Protein AF-E5A8I3-F1 (afdb_monomer_lite)

Structure (mmCIF, N/CA/C/O backbone):
data_AF-E5A8I3-F1
#
_entry.id   AF-E5A8I3-F1
#
loop_
_atom_site.group_PDB
_atom_site.id
_atom_site.type_symbol
_atom_site.label_atom_id
_atom_site.label_alt_id
_atom_site.label_comp_id
_atom_site.label_asym_id
_atom_site.label_entity_id
_atom_site.label_seq_id
_atom_site.pdbx_PDB_ins_code
_atom_site.Cartn_x
_atom_site.Cartn_y
_atom_site.Cartn_z
_atom_site.occupancy
_atom_site.B_iso_or_equiv
_atom_site.auth_seq_id
_atom_site.auth_comp_id
_atom_site.auth_asym_id
_atom_site.auth_atom_id
_atom_site.pdbx_PDB_model_num
ATOM 1 N N . MET A 1 1 ? 9.783 -12.214 0.378 1.00 56.25 1 MET A N 1
ATOM 2 C CA . MET A 1 1 ? 8.722 -12.832 -0.451 1.00 56.25 1 MET A CA 1
ATOM 3 C C . MET A 1 1 ? 8.513 -11.948 -1.668 1.00 56.25 1 MET A C 1
ATOM 5 O O . MET A 1 1 ? 8.403 -10.743 -1.485 1.00 56.25 1 MET A O 1
ATOM 9 N N . SER A 1 2 ? 8.501 -12.496 -2.883 1.00 72.00 2 SER A N 1
ATOM 10 C CA . SER A 1 2 ? 8.147 -11.731 -4.084 1.00 72.00 2 SER A CA 1
ATOM 11 C C . SER A 1 2 ? 6.621 -11.650 -4.203 1.00 72.00 2 SER A C 1
ATOM 13 O O . SER A 1 2 ? 5.936 -12.661 -4.077 1.00 72.00 2 SER A O 1
ATOM 15 N N . CYS A 1 3 ? 6.069 -10.451 -4.406 1.00 87.00 3 CYS A N 1
ATOM 16 C CA . CYS A 1 3 ? 4.653 -10.285 -4.730 1.00 87.00 3 CYS A CA 1
ATOM 17 C C . CYS A 1 3 ? 4.483 -10.355 -6.257 1.00 87.00 3 CYS A C 1
ATOM 19 O O . CYS A 1 3 ? 5.004 -9.466 -6.935 1.00 87.00 3 CYS A O 1
ATOM 21 N N . PRO A 1 4 ? 3.767 -11.356 -6.809 1.00 91.69 4 PRO A N 1
ATOM 22 C CA . PRO A 1 4 ? 3.620 -11.502 -8.257 1.00 91.69 4 PRO A CA 1
ATOM 23 C C . PRO A 1 4 ? 3.019 -10.264 -8.923 1.00 91.69 4 PRO A C 1
ATOM 25 O O . PRO A 1 4 ? 3.518 -9.830 -9.953 1.00 91.69 4 PRO A O 1
ATOM 28 N N . LEU A 1 5 ? 2.018 -9.641 -8.292 1.00 91.88 5 LEU A N 1
ATOM 29 C CA . LEU A 1 5 ? 1.361 -8.452 -8.835 1.00 91.88 5 LEU A CA 1
ATOM 30 C C . LEU A 1 5 ? 2.326 -7.263 -8.953 1.00 91.88 5 LEU A C 1
ATOM 32 O O . LEU A 1 5 ? 2.377 -6.618 -9.996 1.00 91.88 5 LEU A O 1
ATOM 36 N N . LEU A 1 6 ? 3.143 -7.012 -7.924 1.00 94.00 6 LEU A N 1
ATOM 37 C CA . LEU A 1 6 ? 4.162 -5.963 -7.980 1.00 94.00 6 LEU A CA 1
ATOM 38 C C . LEU A 1 6 ? 5.220 -6.260 -9.053 1.00 94.00 6 LEU A C 1
ATOM 40 O O . LEU A 1 6 ? 5.643 -5.352 -9.760 1.00 94.00 6 LEU A O 1
ATOM 44 N N . GLN A 1 7 ? 5.627 -7.522 -9.213 1.00 94.38 7 GLN A N 1
ATOM 45 C CA . GLN A 1 7 ? 6.569 -7.907 -10.270 1.00 94.38 7 GLN A CA 1
ATOM 46 C C . GLN A 1 7 ? 5.978 -7.682 -11.667 1.00 94.38 7 GLN A C 1
ATOM 48 O O . GLN A 1 7 ? 6.655 -7.142 -12.538 1.00 94.38 7 GLN A O 1
ATOM 53 N N . SER A 1 8 ? 4.700 -8.012 -11.870 1.00 93.69 8 SER A N 1
ATOM 54 C CA . SER A 1 8 ? 4.001 -7.710 -13.120 1.00 93.69 8 SER A CA 1
ATOM 55 C C . SER A 1 8 ? 3.951 -6.206 -13.393 1.00 93.69 8 SER A C 1
ATOM 57 O O . SER A 1 8 ? 4.229 -5.792 -14.515 1.00 93.69 8 SER A O 1
ATOM 59 N N . LEU A 1 9 ? 3.684 -5.378 -12.378 1.00 93.81 9 LEU A N 1
ATOM 60 C CA . LEU A 1 9 ? 3.704 -3.918 -12.521 1.00 93.81 9 LEU A CA 1
ATOM 61 C C . LEU A 1 9 ? 5.086 -3.382 -12.901 1.00 93.81 9 LEU A C 1
ATOM 63 O O . LEU A 1 9 ? 5.183 -2.550 -13.797 1.00 93.81 9 LEU A O 1
ATOM 67 N N . LYS A 1 10 ? 6.150 -3.901 -12.279 1.00 94.94 10 LYS A N 1
ATOM 68 C CA . LYS A 1 10 ? 7.541 -3.538 -12.600 1.00 94.94 10 LYS A CA 1
ATOM 69 C C . LYS A 1 10 ? 7.957 -3.913 -14.024 1.00 94.94 10 LYS A C 1
ATOM 71 O O . LYS A 1 10 ? 8.903 -3.341 -14.546 1.00 94.94 10 LYS A O 1
ATOM 76 N N . SER A 1 11 ? 7.268 -4.869 -14.645 1.00 94.56 11 SER A N 1
ATOM 77 C CA . SER A 1 11 ? 7.522 -5.282 -16.030 1.00 94.56 11 SER A CA 1
ATOM 78 C C . SER A 1 11 ? 6.738 -4.480 -17.076 1.00 94.56 11 SER A C 1
ATOM 80 O O . SER A 1 11 ? 6.918 -4.699 -18.275 1.00 94.56 11 SER A O 1
ATOM 82 N N . LEU A 1 12 ? 5.847 -3.575 -16.653 1.00 94.38 12 LEU A N 1
ATOM 83 C CA . LEU A 1 12 ? 5.064 -2.767 -17.582 1.00 94.38 12 LEU A CA 1
ATOM 84 C C . LEU A 1 12 ? 5.946 -1.738 -18.305 1.00 94.38 12 LEU A C 1
ATOM 86 O O . LEU A 1 12 ? 6.833 -1.151 -17.690 1.00 94.38 12 LEU A O 1
ATOM 90 N N . PRO A 1 13 ? 5.654 -1.428 -19.581 1.00 95.25 13 PRO A N 1
ATOM 91 C CA . PRO A 1 13 ? 6.278 -0.296 -20.254 1.00 95.25 13 PRO A CA 1
ATOM 92 C C . PRO A 1 13 ? 5.996 1.018 -19.513 1.00 95.25 13 PRO A C 1
ATOM 94 O O . PRO A 1 13 ? 4.853 1.252 -19.105 1.00 95.25 13 PRO A O 1
ATOM 97 N N . THR A 1 14 ? 6.983 1.918 -19.452 1.00 92.31 14 THR A N 1
ATOM 98 C CA . THR A 1 14 ? 6.919 3.222 -18.761 1.00 92.31 14 THR A CA 1
ATOM 99 C C . THR A 1 14 ? 5.600 3.960 -18.994 1.00 92.31 14 THR A C 1
ATOM 101 O O . THR A 1 14 ? 4.949 4.397 -18.052 1.00 92.31 14 THR A O 1
ATOM 104 N N . ARG A 1 15 ? 5.133 4.054 -20.250 1.00 94.00 15 ARG A N 1
ATOM 105 C CA . ARG A 1 15 ? 3.877 4.748 -20.598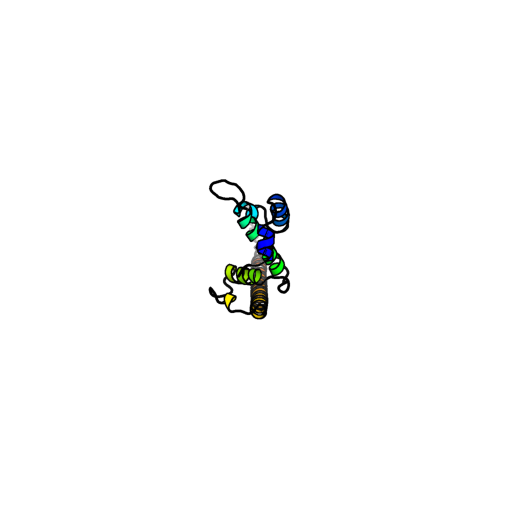 1.00 94.00 15 ARG A CA 1
ATOM 106 C C . ARG A 1 15 ? 2.638 4.108 -19.960 1.00 94.00 15 ARG A C 1
ATOM 108 O O . ARG A 1 15 ? 1.742 4.825 -19.510 1.00 94.00 15 ARG A O 1
ATOM 115 N N . ALA A 1 16 ? 2.565 2.778 -19.949 1.00 95.62 16 ALA A N 1
ATOM 116 C CA . ALA A 1 16 ? 1.457 2.053 -19.331 1.00 95.62 16 ALA A CA 1
ATOM 117 C C . ALA A 1 16 ? 1.495 2.225 -17.811 1.00 95.62 16 ALA A C 1
ATOM 119 O O . ALA A 1 16 ? 0.468 2.511 -17.196 1.00 95.62 16 ALA A O 1
ATOM 120 N N . LEU A 1 17 ? 2.694 2.143 -17.231 1.00 95.62 17 LEU A N 1
ATOM 121 C CA . LEU A 1 17 ? 2.901 2.357 -15.810 1.00 95.62 17 LEU A CA 1
ATOM 122 C C . LEU A 1 17 ? 2.515 3.780 -15.380 1.00 95.62 17 LEU A C 1
ATOM 124 O O . LEU A 1 17 ? 1.815 3.946 -14.387 1.00 95.62 17 LEU A O 1
ATOM 128 N N . PHE A 1 18 ? 2.879 4.795 -16.162 1.00 94.75 18 PHE A N 1
ATOM 129 C CA . PHE A 1 18 ? 2.491 6.186 -15.923 1.00 94.75 18 PHE A CA 1
ATOM 130 C C . PHE A 1 18 ? 0.980 6.392 -15.959 1.00 94.75 18 PHE A C 1
ATOM 132 O O . PHE A 1 18 ? 0.412 7.054 -15.092 1.00 94.75 18 PHE A O 1
ATOM 139 N N . THR A 1 19 ? 0.328 5.807 -16.966 1.00 95.25 19 THR A N 1
ATOM 140 C CA . THR A 1 19 ? -1.128 5.883 -17.128 1.00 95.25 19 THR A CA 1
ATOM 141 C C . THR A 1 19 ? -1.812 5.279 -15.906 1.00 95.25 19 THR A C 1
ATOM 143 O O . THR A 1 19 ? -2.667 5.915 -15.293 1.00 95.25 19 THR A O 1
ATOM 146 N N . LEU A 1 20 ? -1.371 4.093 -15.489 1.00 94.69 20 LEU A N 1
ATOM 147 C CA . LEU A 1 20 ? -1.873 3.434 -14.293 1.00 94.69 20 LEU A CA 1
ATOM 148 C C . LEU A 1 20 ? -1.621 4.278 -13.034 1.00 94.69 20 LEU A C 1
ATOM 150 O O . LEU A 1 20 ? -2.564 4.578 -12.304 1.00 94.69 20 LEU A O 1
ATOM 154 N N . ALA A 1 21 ? -0.381 4.718 -12.813 1.00 95.44 21 ALA A N 1
ATOM 155 C CA . ALA A 1 21 ? 0.011 5.520 -11.659 1.00 95.44 21 ALA A CA 1
ATOM 156 C C . ALA A 1 21 ? -0.816 6.808 -11.548 1.00 95.44 21 ALA A C 1
ATOM 158 O O . ALA A 1 21 ? -1.348 7.088 -10.480 1.00 95.44 21 ALA A O 1
ATOM 159 N N . SER A 1 22 ? -1.031 7.531 -12.652 1.00 95.50 22 SER A N 1
ATOM 160 C CA . SER A 1 22 ? -1.840 8.762 -12.671 1.00 95.50 22 SER A CA 1
ATOM 161 C C . SER A 1 22 ? -3.302 8.568 -12.257 1.00 95.50 22 SER A C 1
ATOM 163 O O . SER A 1 22 ? -3.946 9.514 -11.812 1.00 95.50 22 SER A O 1
ATOM 165 N N . SER A 1 23 ? -3.829 7.343 -12.362 1.00 95.06 23 SER A N 1
ATOM 166 C CA . SER A 1 23 ? -5.182 7.012 -11.902 1.00 95.06 23 SER A CA 1
ATOM 167 C C . SER A 1 23 ? -5.241 6.647 -10.413 1.00 95.06 23 SER A C 1
ATOM 169 O O . SER A 1 23 ? -6.325 6.584 -9.826 1.00 95.06 23 SER A O 1
ATOM 171 N N . ILE A 1 24 ? -4.093 6.391 -9.779 1.00 94.50 24 ILE A N 1
ATOM 172 C CA . ILE A 1 24 ? -3.996 5.833 -8.424 1.00 94.50 24 ILE A CA 1
ATOM 173 C C . ILE A 1 24 ? -3.365 6.817 -7.446 1.00 94.50 24 ILE A C 1
ATOM 175 O O . ILE A 1 24 ? -3.912 7.020 -6.367 1.00 94.50 24 ILE A O 1
ATOM 179 N N . ILE A 1 25 ? -2.252 7.433 -7.815 1.00 95.25 25 ILE A N 1
ATOM 180 C CA . ILE A 1 25 ? -1.475 8.320 -6.954 1.00 95.25 25 ILE A CA 1
ATOM 181 C C . ILE A 1 25 ? -1.468 9.747 -7.506 1.00 95.25 25 ILE A C 1
ATOM 183 O O . ILE A 1 25 ? -1.733 9.977 -8.686 1.00 95.25 25 ILE A O 1
ATOM 187 N N . SER A 1 26 ? -1.187 10.719 -6.637 1.00 94.19 26 SER A N 1
ATOM 188 C CA . SER A 1 26 ? -1.086 12.119 -7.044 1.00 94.19 26 SER A CA 1
ATOM 189 C C . SER A 1 26 ? 0.140 12.354 -7.930 1.00 94.19 26 SER A C 1
ATOM 191 O O . SER A 1 26 ? 1.107 11.591 -7.916 1.00 94.19 26 SER A O 1
ATOM 193 N N . TYR A 1 27 ? 0.128 13.459 -8.675 1.00 92.94 27 TYR A N 1
ATOM 194 C CA . TYR A 1 27 ? 1.284 13.865 -9.472 1.00 92.94 27 TYR A CA 1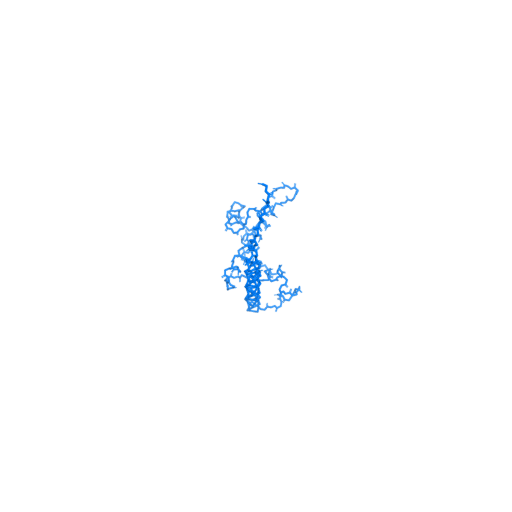
ATOM 195 C C . TYR A 1 27 ? 2.536 14.106 -8.611 1.00 92.94 27 TYR A C 1
ATOM 197 O O . TYR A 1 27 ? 3.644 13.780 -9.031 1.00 92.94 27 TYR A O 1
ATOM 205 N N . ASP A 1 28 ? 2.369 14.602 -7.383 1.00 92.56 28 ASP A N 1
ATOM 206 C CA . ASP A 1 28 ? 3.476 14.775 -6.437 1.00 92.56 28 ASP A CA 1
ATOM 207 C C . ASP A 1 28 ? 4.106 13.434 -6.057 1.00 92.56 28 ASP A C 1
ATOM 209 O O . ASP A 1 28 ? 5.328 13.311 -6.046 1.00 92.56 28 ASP A O 1
ATOM 213 N N . GLU A 1 29 ? 3.294 12.401 -5.820 1.00 92.00 29 GLU A N 1
ATOM 214 C CA . GLU A 1 29 ? 3.799 11.048 -5.574 1.00 92.00 29 GLU A CA 1
ATOM 215 C C . GLU A 1 29 ? 4.534 10.476 -6.790 1.00 92.00 29 GLU A C 1
ATOM 217 O O . GLU A 1 29 ? 5.570 9.837 -6.625 1.00 92.00 29 GLU A O 1
ATOM 222 N N . ILE A 1 30 ? 4.066 10.755 -8.011 1.00 93.44 30 ILE A N 1
ATOM 223 C CA . ILE A 1 30 ? 4.774 10.373 -9.244 1.00 93.44 30 ILE A CA 1
ATOM 224 C C . ILE A 1 30 ? 6.135 11.074 -9.325 1.00 93.44 30 ILE A C 1
ATOM 226 O O . ILE A 1 30 ? 7.135 10.442 -9.657 1.00 93.44 30 ILE A O 1
ATOM 230 N N . ASN A 1 31 ? 6.207 12.363 -8.986 1.00 92.25 31 ASN A N 1
ATOM 231 C CA . ASN A 1 31 ? 7.469 13.105 -9.006 1.00 92.25 31 ASN A CA 1
ATOM 232 C C . ASN A 1 31 ? 8.487 12.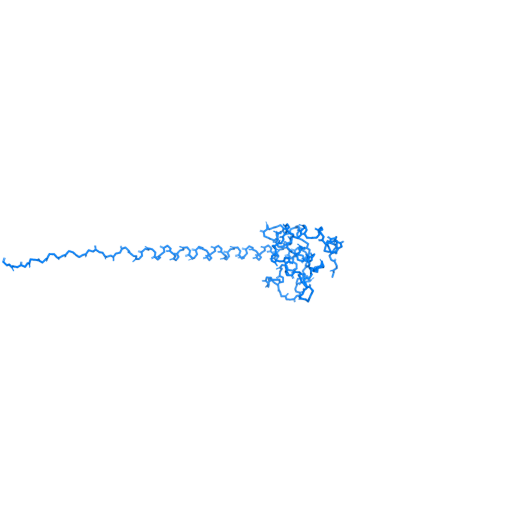578 -7.995 1.00 92.25 31 ASN A C 1
ATOM 234 O O . ASN A 1 31 ? 9.681 12.674 -8.253 1.00 92.25 31 ASN A O 1
ATOM 238 N N . LYS A 1 32 ? 8.046 11.972 -6.890 1.00 91.56 32 LYS A N 1
ATOM 239 C CA . LYS A 1 32 ? 8.944 11.313 -5.934 1.00 91.56 32 LYS A CA 1
ATOM 240 C C . LYS A 1 32 ? 9.547 9.997 -6.459 1.00 91.56 32 LYS A C 1
ATOM 242 O O . LYS A 1 32 ? 10.327 9.371 -5.746 1.00 91.56 32 LYS A O 1
ATOM 247 N N . ALA A 1 33 ? 9.154 9.531 -7.647 1.00 91.25 33 ALA A N 1
ATOM 248 C CA . ALA A 1 33 ? 9.829 8.442 -8.361 1.00 91.25 33 ALA A CA 1
ATOM 249 C C . ALA A 1 33 ? 10.948 8.947 -9.287 1.00 91.25 33 ALA A C 1
ATOM 251 O O . ALA A 1 33 ? 11.558 8.146 -9.993 1.00 91.25 33 ALA A O 1
ATOM 252 N N . LYS A 1 34 ? 11.184 10.263 -9.355 1.00 91.44 34 LYS A N 1
ATOM 253 C CA . LYS A 1 34 ? 12.308 10.811 -10.113 1.00 91.44 34 LYS A CA 1
ATOM 254 C C . LYS A 1 34 ? 13.605 10.508 -9.387 1.00 91.44 34 LYS A C 1
ATOM 256 O O . LYS A 1 34 ? 13.729 10.774 -8.197 1.00 91.44 34 LYS A O 1
ATOM 261 N N . ASP A 1 35 ? 14.552 9.989 -10.143 1.00 85.44 35 ASP A N 1
ATOM 262 C CA . ASP A 1 35 ? 15.936 9.889 -9.732 1.00 85.44 35 ASP A CA 1
ATOM 263 C C . ASP A 1 35 ? 16.521 11.302 -9.574 1.00 85.44 35 ASP A C 1
ATOM 265 O O . ASP A 1 35 ? 16.341 12.163 -10.442 1.00 85.44 35 ASP A O 1
ATOM 269 N N . GLU A 1 36 ? 17.166 11.558 -8.435 1.00 84.06 36 GLU A N 1
ATOM 270 C CA . GLU A 1 36 ? 17.632 12.900 -8.062 1.00 84.06 36 GLU A CA 1
ATOM 271 C C . GLU A 1 36 ? 18.760 13.402 -8.977 1.00 84.06 36 GLU A C 1
ATOM 273 O O . GLU A 1 36 ? 18.883 14.609 -9.186 1.00 84.06 36 GLU A O 1
ATOM 278 N N . GLU A 1 37 ? 19.552 12.495 -9.557 1.00 80.81 37 GLU A N 1
ATOM 279 C CA . GLU A 1 37 ? 20.704 12.836 -10.398 1.00 80.81 37 GLU A CA 1
ATOM 280 C C . GLU A 1 37 ? 20.306 13.091 -11.857 1.00 80.81 37 GLU A C 1
ATOM 282 O O . GLU A 1 37 ? 20.758 14.052 -12.482 1.00 80.81 37 GLU A O 1
ATOM 287 N N . SER A 1 38 ? 19.451 12.237 -12.416 1.00 85.12 38 SER A N 1
ATOM 288 C CA . SER A 1 38 ? 19.047 12.289 -13.824 1.00 85.12 38 SER A CA 1
ATOM 289 C C . SER A 1 38 ? 17.760 13.080 -14.065 1.00 85.12 38 SER A C 1
ATOM 291 O O . SER A 1 38 ? 17.484 13.480 -15.198 1.00 85.12 38 SER A O 1
ATOM 293 N N . GLY A 1 39 ? 16.934 13.279 -13.032 1.00 85.69 39 GLY A N 1
ATOM 294 C CA . GLY A 1 39 ? 15.584 13.837 -13.153 1.00 85.69 39 GLY A CA 1
ATOM 295 C C . GLY A 1 39 ? 14.607 12.936 -13.922 1.00 85.69 39 GLY A C 1
ATOM 296 O O . GLY A 1 39 ? 13.461 13.333 -14.169 1.00 85.69 39 GLY A O 1
ATOM 297 N N . VAL A 1 40 ? 15.049 11.735 -14.311 1.00 89.69 40 VAL A N 1
ATOM 298 C CA . VAL A 1 40 ? 14.263 10.737 -15.036 1.00 89.69 40 VAL A CA 1
ATOM 299 C C . VAL A 1 40 ? 13.473 9.906 -14.035 1.00 89.69 40 VAL A C 1
ATOM 301 O O . VAL A 1 40 ? 13.904 9.666 -12.912 1.00 89.69 40 VAL A O 1
ATOM 304 N N . ILE A 1 41 ? 12.281 9.474 -14.430 1.00 89.56 41 ILE A N 1
ATOM 305 C CA . ILE A 1 41 ? 11.444 8.632 -13.580 1.00 89.56 41 ILE A CA 1
ATOM 306 C C . ILE A 1 41 ? 11.978 7.204 -13.572 1.00 89.56 41 ILE A C 1
ATOM 308 O O . ILE A 1 41 ? 12.166 6.597 -14.624 1.00 89.56 41 ILE A O 1
ATOM 312 N N . ASN A 1 42 ? 12.198 6.678 -12.370 1.00 94.12 42 ASN A N 1
ATOM 313 C CA . ASN A 1 42 ? 12.543 5.288 -12.142 1.00 94.12 42 ASN A CA 1
ATOM 314 C C . ASN A 1 42 ? 11.267 4.435 -12.193 1.00 94.12 42 ASN A C 1
ATOM 316 O O . ASN A 1 42 ? 10.399 4.527 -11.322 1.00 94.12 42 ASN A O 1
ATOM 320 N N . ASP A 1 43 ? 11.163 3.581 -13.211 1.00 94.06 43 ASP A N 1
ATOM 321 C CA . ASP A 1 43 ? 9.997 2.718 -13.422 1.00 94.06 43 ASP A CA 1
ATOM 322 C C . ASP A 1 43 ? 9.766 1.734 -12.265 1.00 94.06 43 ASP A C 1
ATOM 324 O O . ASP A 1 43 ? 8.621 1.457 -11.911 1.00 94.06 43 ASP A O 1
ATOM 328 N N . SER A 1 44 ? 10.822 1.228 -11.619 1.00 94.00 44 SER A N 1
ATOM 329 C CA . SER A 1 44 ? 10.659 0.338 -10.462 1.00 94.00 44 SER A CA 1
ATOM 330 C C . SER A 1 44 ? 10.022 1.079 -9.286 1.00 94.00 44 SER A C 1
ATOM 332 O O . SER A 1 44 ? 9.108 0.548 -8.649 1.00 94.00 44 SER A O 1
ATOM 334 N N . ASP A 1 45 ? 10.465 2.307 -9.025 1.00 94.56 45 ASP A N 1
ATOM 335 C CA . ASP A 1 45 ? 9.952 3.117 -7.919 1.00 94.56 45 ASP A CA 1
ATOM 336 C C . ASP A 1 45 ? 8.532 3.602 -8.211 1.00 94.56 45 ASP A C 1
ATOM 338 O O . ASP A 1 45 ? 7.666 3.570 -7.334 1.00 94.56 45 ASP A O 1
ATOM 342 N N . LEU A 1 46 ? 8.250 3.984 -9.460 1.00 95.94 46 LEU A N 1
ATOM 343 C CA . LEU A 1 46 ? 6.903 4.342 -9.892 1.00 95.94 46 LEU A CA 1
ATOM 344 C C . LEU A 1 46 ? 5.942 3.149 -9.766 1.00 95.94 46 LEU A C 1
ATOM 346 O O . LEU A 1 46 ? 4.812 3.324 -9.306 1.00 95.94 46 LEU A O 1
ATOM 350 N N . ALA A 1 47 ? 6.386 1.938 -10.114 1.00 96.38 47 ALA A N 1
ATOM 351 C CA . ALA A 1 47 ? 5.606 0.712 -9.956 1.00 96.38 47 ALA A CA 1
ATOM 352 C C . ALA A 1 47 ? 5.307 0.403 -8.493 1.00 96.38 47 ALA A C 1
ATOM 354 O O . ALA A 1 47 ? 4.166 0.076 -8.166 1.00 96.38 47 ALA A O 1
ATOM 355 N N . GLU A 1 48 ? 6.288 0.551 -7.604 1.00 95.94 48 GLU A N 1
ATOM 356 C CA . GLU A 1 48 ? 6.062 0.396 -6.169 1.00 95.94 48 GLU A CA 1
ATOM 357 C C . GLU A 1 48 ? 5.074 1.435 -5.643 1.00 95.94 48 GLU A C 1
ATOM 359 O O . GLU A 1 48 ? 4.095 1.073 -4.991 1.00 95.94 48 GLU A O 1
ATOM 364 N N . ARG A 1 49 ? 5.265 2.716 -5.962 1.00 95.50 49 ARG A N 1
ATOM 365 C CA . ARG A 1 49 ? 4.351 3.780 -5.525 1.00 95.50 49 ARG A CA 1
ATOM 366 C C . ARG A 1 49 ? 2.929 3.556 -6.018 1.00 95.50 49 ARG A C 1
ATOM 368 O O . ARG A 1 49 ? 1.998 3.652 -5.224 1.00 95.50 49 ARG A O 1
ATOM 375 N N . ALA A 1 50 ? 2.757 3.213 -7.293 1.00 96.31 50 ALA A N 1
ATOM 376 C CA . ALA A 1 50 ? 1.448 2.903 -7.852 1.00 96.31 50 ALA A CA 1
ATOM 377 C C . ALA A 1 50 ? 0.817 1.696 -7.146 1.00 96.31 50 ALA A C 1
ATOM 379 O O . ALA A 1 50 ? -0.328 1.776 -6.713 1.00 96.31 50 ALA A O 1
ATOM 380 N N . TYR A 1 51 ? 1.572 0.607 -6.980 1.00 97.31 51 TYR A N 1
ATOM 381 C CA . TYR A 1 51 ? 1.120 -0.609 -6.305 1.00 97.31 51 TYR A CA 1
ATOM 382 C C . TYR A 1 51 ? 0.624 -0.325 -4.886 1.00 97.31 51 TYR A C 1
ATOM 384 O O . TYR A 1 51 ? -0.509 -0.641 -4.534 1.00 97.31 51 TYR A O 1
ATOM 392 N N . TYR A 1 52 ? 1.439 0.335 -4.073 1.00 96.69 52 TYR A N 1
ATOM 393 C CA . TYR A 1 52 ? 1.071 0.611 -2.693 1.00 96.69 52 TYR A CA 1
ATOM 394 C C . TYR A 1 52 ? -0.003 1.695 -2.561 1.00 96.69 52 TYR A C 1
ATOM 396 O O . TYR A 1 52 ? -0.845 1.589 -1.673 1.00 96.69 52 TYR A O 1
ATOM 404 N N . GLY A 1 53 ? -0.071 2.640 -3.502 1.00 96.44 53 GLY A N 1
ATOM 405 C CA . GLY A 1 53 ? -1.195 3.565 -3.621 1.00 96.44 53 GLY A CA 1
ATOM 406 C C . GLY A 1 53 ? -2.530 2.859 -3.894 1.00 96.44 53 GLY A C 1
ATOM 407 O O . GLY A 1 53 ? -3.566 3.306 -3.401 1.00 96.44 53 GLY A O 1
ATOM 408 N N . MET A 1 54 ? -2.538 1.722 -4.610 1.00 96.56 54 MET A N 1
ATOM 409 C CA . MET A 1 54 ? -3.744 0.881 -4.712 1.00 96.56 54 MET A CA 1
ATOM 410 C C . MET A 1 54 ? -4.128 0.334 -3.334 1.00 96.56 54 MET A C 1
ATOM 412 O O . MET A 1 54 ? -5.300 0.357 -2.967 1.00 96.56 54 MET A O 1
ATOM 416 N N . GLY A 1 55 ? -3.140 -0.124 -2.559 1.00 96.88 55 GLY A N 1
ATOM 417 C CA . GLY A 1 55 ? -3.328 -0.569 -1.179 1.00 96.88 55 GLY A CA 1
ATOM 418 C C . GLY A 1 55 ? -3.931 0.510 -0.276 1.00 96.88 55 GLY A C 1
ATOM 419 O O . GLY A 1 55 ? -4.876 0.218 0.453 1.00 96.88 55 GLY A O 1
ATOM 420 N N . ASP A 1 56 ? -3.446 1.752 -0.359 1.00 96.31 56 ASP A N 1
ATOM 421 C CA . ASP A 1 56 ? -4.000 2.882 0.399 1.00 96.31 56 ASP A CA 1
ATOM 422 C C . ASP A 1 56 ? -5.448 3.201 0.004 1.00 96.31 56 ASP A C 1
ATOM 424 O O . ASP A 1 56 ? -6.275 3.471 0.878 1.00 96.31 56 ASP A O 1
ATOM 428 N N . LYS A 1 57 ? -5.792 3.122 -1.290 1.00 96.06 57 LYS A N 1
ATOM 429 C CA . LYS A 1 57 ? -7.180 3.292 -1.752 1.00 96.06 57 LYS A CA 1
ATOM 430 C C . LYS A 1 57 ? -8.110 2.219 -1.191 1.00 96.06 57 LYS A C 1
ATOM 432 O O . LYS A 1 57 ? -9.155 2.561 -0.642 1.00 96.06 57 LYS A O 1
ATOM 437 N N . LEU A 1 58 ? -7.712 0.949 -1.282 1.00 96.69 58 LEU A N 1
ATOM 438 C CA . LEU A 1 58 ? -8.477 -0.171 -0.722 1.00 96.69 58 LEU A CA 1
ATOM 439 C C . LEU A 1 58 ? -8.651 -0.020 0.793 1.00 96.69 58 LEU A C 1
ATOM 441 O O . LEU A 1 58 ? -9.741 -0.219 1.325 1.00 96.69 58 LEU A O 1
ATOM 445 N N . LEU A 1 59 ? -7.591 0.395 1.490 1.00 95.75 59 LEU A N 1
ATOM 446 C CA . LEU A 1 59 ? -7.633 0.655 2.924 1.00 95.75 59 LEU A CA 1
ATOM 447 C C . LEU A 1 59 ? -8.624 1.773 3.275 1.00 95.75 59 LEU A C 1
ATOM 449 O O . LEU A 1 59 ? -9.403 1.616 4.213 1.00 95.75 59 LEU A O 1
ATOM 453 N N . ALA A 1 60 ? -8.618 2.876 2.524 1.00 94.12 60 ALA A N 1
ATOM 454 C CA . ALA A 1 60 ? -9.545 3.989 2.727 1.00 94.12 60 ALA A CA 1
ATOM 455 C C . ALA A 1 60 ? -11.013 3.598 2.470 1.00 94.12 60 ALA A C 1
ATOM 457 O O . ALA A 1 60 ? -11.912 4.144 3.103 1.00 94.12 60 ALA A O 1
ATOM 458 N N . GLN A 1 61 ? -11.254 2.642 1.570 1.00 94.88 61 GLN A N 1
ATOM 459 C CA . GLN A 1 61 ? -12.582 2.086 1.288 1.00 94.88 61 GLN A CA 1
ATOM 460 C C . GLN A 1 61 ? -13.024 1.034 2.321 1.00 94.88 61 GLN A C 1
ATOM 462 O O . GLN A 1 61 ? -14.210 0.729 2.422 1.00 94.88 61 GLN A O 1
ATOM 467 N N . GLY A 1 62 ? -12.093 0.512 3.126 1.00 94.38 62 GLY A N 1
ATOM 468 C CA . GLY A 1 62 ? -12.348 -0.594 4.050 1.00 94.38 62 GLY A CA 1
ATOM 469 C C . GLY A 1 62 ? -12.353 -1.972 3.377 1.00 94.38 62 GLY A C 1
ATOM 470 O O . GLY A 1 62 ? -12.789 -2.950 3.989 1.00 94.38 62 GLY A O 1
ATOM 471 N N . ASP A 1 63 ? -11.833 -2.077 2.153 1.00 96.38 63 ASP A N 1
ATOM 472 C CA . ASP A 1 63 ? -11.825 -3.294 1.335 1.00 96.38 63 ASP A CA 1
ATOM 473 C C . ASP A 1 63 ? -10.610 -4.187 1.652 1.00 96.38 63 ASP A C 1
ATOM 475 O O . ASP A 1 63 ? -9.802 -4.555 0.798 1.00 96.38 63 ASP A O 1
ATOM 479 N N . PHE A 1 64 ? -10.470 -4.580 2.923 1.00 94.00 64 PHE A N 1
ATOM 480 C CA . PHE A 1 64 ? -9.315 -5.347 3.423 1.00 94.00 64 PHE A CA 1
ATOM 481 C C . PHE A 1 64 ? -9.149 -6.737 2.781 1.00 94.00 64 PHE A C 1
ATOM 483 O O . PHE A 1 64 ? -8.071 -7.333 2.848 1.00 94.00 64 PHE A O 1
ATOM 490 N N . ASN A 1 65 ? -10.216 -7.290 2.199 1.00 94.25 65 ASN A N 1
ATOM 491 C CA . ASN A 1 65 ? -10.180 -8.596 1.538 1.00 94.25 65 ASN A CA 1
ATOM 492 C C . ASN A 1 65 ? -9.436 -8.547 0.199 1.00 94.25 65 ASN A C 1
ATOM 494 O O . ASN A 1 65 ? -8.754 -9.513 -0.137 1.00 94.25 65 ASN A O 1
ATOM 498 N N . GLU A 1 66 ? -9.507 -7.409 -0.495 1.00 95.62 66 GLU A N 1
ATOM 499 C CA . GLU A 1 66 ? -8.842 -7.166 -1.780 1.00 95.62 66 GLU A CA 1
ATOM 500 C C . GLU A 1 66 ? -7.377 -6.734 -1.604 1.00 95.62 66 GLU A C 1
ATOM 502 O O . GLU A 1 66 ? -6.582 -6.717 -2.546 1.00 95.62 66 GLU A O 1
ATOM 507 N N . MET A 1 67 ? -6.976 -6.396 -0.376 1.00 95.94 67 MET A N 1
ATOM 508 C CA . MET A 1 67 ? -5.588 -6.077 -0.075 1.00 95.94 67 MET A CA 1
ATOM 509 C C . MET A 1 67 ? -4.721 -7.338 -0.118 1.00 95.94 67 MET A C 1
ATOM 511 O O . MET A 1 67 ? -4.980 -8.340 0.554 1.00 95.94 67 MET A O 1
ATOM 515 N N . THR A 1 68 ? -3.612 -7.260 -0.853 1.00 95.94 68 THR A N 1
ATOM 516 C CA . THR A 1 68 ? -2.570 -8.285 -0.789 1.00 95.94 68 THR A CA 1
ATOM 517 C C . THR A 1 68 ? -1.900 -8.276 0.588 1.00 95.94 68 THR A C 1
ATOM 519 O O . THR A 1 68 ? -1.896 -7.265 1.298 1.00 95.94 68 THR A O 1
ATOM 522 N N . ARG A 1 69 ? -1.234 -9.380 0.950 1.00 95.62 69 ARG A N 1
ATOM 523 C CA . ARG A 1 69 ? -0.413 -9.441 2.169 1.00 95.62 69 ARG A CA 1
ATOM 524 C C . ARG A 1 69 ? 0.582 -8.282 2.258 1.00 95.62 69 ARG A C 1
ATOM 526 O O . ARG A 1 69 ? 0.719 -7.676 3.315 1.00 95.62 69 ARG A O 1
ATOM 533 N N . LEU A 1 70 ? 1.232 -7.952 1.143 1.00 95.62 70 LEU A N 1
ATOM 534 C CA . LEU A 1 70 ? 2.236 -6.895 1.090 1.00 95.62 70 LEU A CA 1
ATOM 535 C C . LEU A 1 70 ? 1.617 -5.497 1.283 1.00 95.62 70 LEU A C 1
ATOM 537 O O . LEU A 1 70 ? 2.209 -4.681 1.984 1.00 95.62 70 LEU A O 1
ATOM 541 N N . HIS A 1 71 ? 0.412 -5.237 0.751 1.00 96.88 71 HIS A N 1
ATOM 542 C CA . HIS A 1 71 ? -0.329 -4.004 1.058 1.00 96.88 71 HIS A CA 1
ATOM 543 C C . HIS A 1 71 ? -0.606 -3.889 2.557 1.00 96.88 71 HIS A C 1
ATOM 545 O O . HIS A 1 71 ? -0.351 -2.849 3.159 1.00 96.88 71 HIS A O 1
ATOM 551 N N . MET A 1 72 ? -1.103 -4.970 3.167 1.00 96.81 72 MET A N 1
ATOM 552 C CA . MET A 1 72 ? -1.472 -4.961 4.580 1.00 96.81 72 MET A CA 1
ATOM 553 C C . MET A 1 72 ? -0.266 -4.740 5.496 1.00 96.81 72 MET A C 1
ATOM 555 O O . MET A 1 72 ? -0.346 -3.958 6.440 1.00 96.81 72 MET A O 1
ATOM 559 N N . GLN A 1 73 ? 0.854 -5.407 5.210 1.00 95.88 73 GLN A N 1
ATOM 560 C CA . GLN A 1 73 ? 2.088 -5.257 5.980 1.00 95.88 73 GLN A CA 1
ATOM 561 C C . GLN A 1 73 ? 2.628 -3.825 5.902 1.00 95.88 73 GLN A C 1
ATOM 563 O O . GLN A 1 73 ? 2.868 -3.225 6.948 1.00 95.88 73 GLN A O 1
ATOM 568 N N . ARG A 1 74 ? 2.738 -3.251 4.693 1.00 95.00 74 ARG A N 1
ATOM 569 C CA . ARG A 1 74 ? 3.196 -1.863 4.525 1.00 95.00 74 ARG A CA 1
ATOM 570 C C . ARG A 1 74 ? 2.282 -0.882 5.256 1.00 95.00 74 ARG A C 1
ATOM 572 O O . ARG A 1 74 ? 2.772 -0.049 6.009 1.00 95.00 74 ARG A O 1
ATOM 579 N N . ALA A 1 75 ? 0.965 -1.007 5.086 1.00 95.81 75 ALA A N 1
ATOM 580 C CA . ALA A 1 75 ? 0.010 -0.092 5.703 1.00 95.81 75 ALA A CA 1
ATOM 581 C C . ALA A 1 75 ? 0.123 -0.062 7.237 1.00 95.81 75 ALA A C 1
ATOM 583 O O . ALA A 1 75 ? 0.066 1.013 7.838 1.00 95.81 75 ALA A O 1
ATOM 584 N N . LEU A 1 76 ? 0.307 -1.232 7.864 1.00 95.69 76 LEU A N 1
ATOM 585 C CA . LEU A 1 76 ? 0.521 -1.355 9.308 1.00 95.69 76 LEU A CA 1
ATOM 586 C C . LEU A 1 76 ? 1.853 -0.737 9.753 1.00 95.69 76 LEU A C 1
ATOM 588 O O . LEU A 1 76 ? 1.885 -0.054 10.778 1.00 95.69 76 LEU A O 1
ATOM 592 N N . GLN A 1 77 ? 2.927 -0.966 8.993 1.00 94.62 77 GLN A N 1
ATOM 593 C CA . GLN A 1 77 ? 4.257 -0.425 9.280 1.00 94.62 77 GLN A CA 1
ATOM 594 C C . GLN A 1 77 ? 4.282 1.106 9.174 1.00 94.62 77 GLN A C 1
ATOM 596 O O . GLN A 1 77 ? 4.696 1.773 10.118 1.00 94.62 77 GLN A O 1
ATOM 601 N N . GLU A 1 78 ? 3.784 1.677 8.074 1.00 93.56 78 GLU A N 1
ATOM 602 C CA . 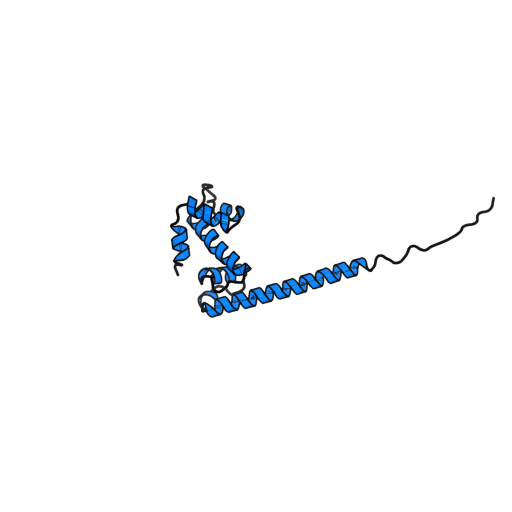GLU A 1 78 ? 3.791 3.131 7.836 1.00 93.56 78 GLU A CA 1
ATOM 603 C C . GLU A 1 78 ? 3.006 3.914 8.890 1.00 93.56 78 GLU A C 1
ATOM 605 O O . GLU A 1 78 ? 3.334 5.059 9.191 1.00 93.56 78 GLU A O 1
ATOM 610 N N . ARG A 1 79 ? 1.974 3.295 9.471 1.00 93.31 79 ARG A N 1
ATOM 611 C CA . ARG A 1 79 ? 1.128 3.911 10.504 1.00 93.31 79 ARG A CA 1
ATOM 612 C C . ARG A 1 79 ? 1.608 3.620 11.927 1.00 93.31 79 ARG A C 1
ATOM 614 O O . ARG A 1 79 ? 0.988 4.086 12.880 1.00 93.31 79 ARG A O 1
ATOM 621 N N . GLY A 1 80 ? 2.678 2.838 12.090 1.00 94.00 80 GLY A N 1
ATOM 622 C CA . GLY A 1 80 ? 3.191 2.442 13.403 1.00 94.00 80 GLY A CA 1
ATOM 623 C C . GLY A 1 80 ? 2.203 1.594 14.212 1.00 94.00 80 GLY A C 1
ATOM 624 O O . GLY A 1 80 ? 2.205 1.638 15.440 1.00 94.00 80 GLY A O 1
ATOM 625 N N . TRP A 1 81 ? 1.320 0.843 13.545 1.00 94.50 81 TRP A N 1
ATOM 626 C CA . TRP A 1 81 ? 0.280 0.026 14.194 1.00 94.50 81 TRP A CA 1
ATOM 627 C C . TRP A 1 81 ? 0.757 -1.371 14.602 1.00 94.50 81 TRP A C 1
ATOM 629 O O . TRP A 1 81 ? -0.002 -2.151 15.184 1.00 94.50 81 TRP A O 1
ATOM 639 N N . VAL A 1 82 ? 2.010 -1.690 14.295 1.00 93.06 82 VAL A N 1
ATOM 640 C CA . VAL A 1 82 ? 2.700 -2.929 14.653 1.00 93.06 82 VAL A CA 1
ATOM 641 C C . VAL A 1 82 ? 4.133 -2.608 15.052 1.00 93.06 82 VAL A C 1
ATOM 643 O O . VAL A 1 82 ? 4.708 -1.618 14.597 1.00 93.06 82 VAL A O 1
ATOM 646 N N . LYS A 1 83 ? 4.723 -3.448 15.904 1.00 90.94 83 LYS A N 1
ATOM 647 C CA . LYS A 1 83 ? 6.164 -3.374 16.175 1.00 90.94 83 LYS A CA 1
ATOM 648 C C . LYS A 1 83 ? 6.933 -3.912 14.970 1.00 90.94 83 LYS A C 1
ATOM 650 O O . LYS A 1 83 ? 6.456 -4.831 14.312 1.00 90.94 83 LYS A O 1
ATOM 655 N N . ASN A 1 84 ? 8.137 -3.391 14.727 1.00 85.38 84 ASN A N 1
ATOM 656 C CA . ASN A 1 84 ? 8.982 -3.830 13.613 1.00 85.38 84 ASN A CA 1
ATOM 657 C C . ASN A 1 84 ? 9.116 -5.362 13.571 1.00 85.38 84 ASN A C 1
ATOM 659 O O . ASN A 1 84 ? 9.642 -5.969 14.506 1.00 85.38 84 ASN A O 1
ATOM 663 N N . GLY A 1 85 ? 8.648 -5.972 12.479 1.00 83.38 85 GLY A N 1
ATOM 664 C CA . GLY A 1 85 ? 8.745 -7.408 12.227 1.00 83.38 85 GLY A CA 1
ATOM 665 C C . GLY A 1 85 ? 7.608 -8.250 12.817 1.00 83.38 85 GLY A C 1
ATOM 666 O O . GLY A 1 85 ? 7.556 -9.456 12.566 1.00 83.38 85 GLY A O 1
ATOM 667 N N . GLU A 1 86 ? 6.673 -7.664 13.571 1.00 90.69 86 GLU A N 1
ATOM 668 C CA . GLU A 1 86 ? 5.497 -8.378 14.090 1.00 90.69 86 GLU A CA 1
ATOM 669 C C . GLU A 1 86 ? 4.606 -8.863 12.934 1.00 90.69 86 GLU A C 1
ATOM 671 O O . GLU A 1 86 ? 4.167 -10.016 12.914 1.00 90.69 86 GLU A O 1
ATOM 676 N N . GLU A 1 87 ? 4.418 -8.021 11.918 1.00 88.88 87 GLU A N 1
ATOM 677 C CA . GLU A 1 87 ? 3.596 -8.273 10.734 1.00 88.88 87 GLU A CA 1
ATOM 678 C C . GLU A 1 87 ? 4.085 -9.450 9.880 1.00 88.88 87 GLU A C 1
ATOM 680 O O . GLU A 1 87 ? 3.306 -10.054 9.136 1.00 88.88 87 GLU A O 1
ATOM 685 N N . VAL A 1 88 ? 5.367 -9.809 9.990 1.00 86.88 88 VAL A N 1
ATOM 686 C CA . VAL A 1 88 ? 5.953 -10.952 9.277 1.00 86.88 88 VAL A CA 1
ATOM 687 C C . VAL A 1 88 ? 5.385 -12.265 9.813 1.00 86.88 88 VAL A C 1
ATOM 689 O O . VAL A 1 88 ? 5.099 -13.171 9.028 1.00 86.88 88 VAL A O 1
ATOM 692 N N . ASN A 1 89 ? 5.138 -12.334 11.123 1.00 91.19 89 ASN A N 1
ATOM 693 C CA . ASN A 1 89 ? 4.658 -13.530 11.821 1.00 91.19 89 ASN A CA 1
ATOM 694 C C . ASN A 1 89 ? 3.122 -13.611 11.910 1.00 91.19 89 ASN A C 1
ATOM 696 O O . ASN A 1 89 ? 2.565 -14.602 12.387 1.00 91.19 89 ASN A O 1
ATOM 700 N N . MET A 1 90 ? 2.408 -12.576 11.463 1.00 94.50 90 MET A N 1
ATOM 701 C CA . MET A 1 90 ? 0.946 -12.557 11.446 1.00 94.50 90 MET A CA 1
ATOM 702 C C . MET A 1 90 ? 0.409 -13.314 10.229 1.00 94.50 90 MET A C 1
ATOM 704 O O . MET A 1 90 ? 0.891 -13.143 9.111 1.00 94.50 90 MET A O 1
ATOM 708 N N . THR A 1 91 ? -0.631 -14.125 10.415 1.00 96.25 91 THR A N 1
ATOM 709 C CA . THR A 1 91 ? -1.391 -14.688 9.288 1.00 96.25 91 THR A CA 1
ATOM 710 C C . THR A 1 91 ? -2.151 -13.579 8.558 1.00 96.25 91 THR A C 1
ATOM 712 O O . THR A 1 91 ? -2.423 -12.532 9.145 1.00 96.25 91 THR A O 1
ATOM 715 N N . ASP A 1 92 ? -2.550 -13.803 7.305 1.00 95.69 92 ASP A N 1
ATOM 716 C CA . ASP A 1 92 ? -3.345 -12.820 6.547 1.00 95.69 92 ASP A CA 1
ATOM 717 C C . ASP A 1 92 ? -4.636 -12.437 7.280 1.00 95.69 92 ASP A C 1
ATOM 719 O O . ASP A 1 92 ? -5.000 -11.266 7.333 1.00 95.69 92 ASP A O 1
ATOM 723 N N . TRP A 1 93 ? -5.283 -13.403 7.938 1.00 96.56 93 TRP A N 1
ATOM 724 C CA . TRP A 1 93 ? -6.432 -13.138 8.805 1.00 96.56 93 TRP A CA 1
ATOM 725 C C . TRP A 1 93 ? -6.102 -12.159 9.941 1.00 96.56 93 TRP A C 1
AT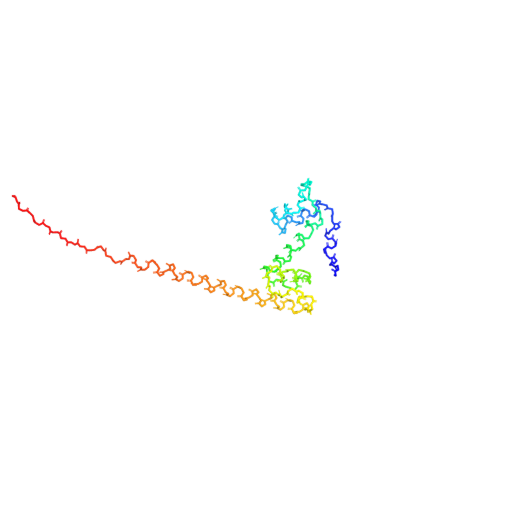OM 727 O O . TRP A 1 93 ? -6.830 -11.192 10.156 1.00 96.56 93 TRP A O 1
ATOM 737 N N . LYS A 1 94 ? -4.985 -12.374 10.650 1.00 97.00 94 LYS A N 1
ATOM 738 C CA . LYS A 1 94 ? -4.555 -11.482 11.737 1.00 97.00 94 LYS A CA 1
ATOM 739 C C . LYS A 1 94 ? -4.211 -10.085 11.219 1.00 97.00 94 LYS A C 1
ATOM 741 O O . LYS A 1 94 ? -4.530 -9.111 11.894 1.00 97.00 94 LYS A O 1
ATOM 746 N N . LEU A 1 95 ? -3.586 -9.984 10.044 1.00 97.00 95 LEU A N 1
ATOM 747 C CA . LEU A 1 95 ? -3.286 -8.701 9.403 1.00 97.00 95 LEU A CA 1
ATOM 748 C C . LEU A 1 95 ? -4.573 -7.921 9.097 1.00 97.00 95 LEU A C 1
ATOM 750 O O . LEU A 1 95 ? -4.686 -6.763 9.498 1.00 97.00 95 LEU A O 1
ATOM 754 N N . ARG A 1 96 ? -5.569 -8.571 8.477 1.00 96.69 96 ARG A N 1
ATOM 755 C CA . ARG A 1 96 ? -6.881 -7.959 8.191 1.00 96.69 96 ARG A CA 1
ATOM 756 C C . ARG A 1 96 ? -7.587 -7.505 9.460 1.00 96.69 96 ARG A C 1
ATOM 758 O O . ARG A 1 96 ? -8.048 -6.370 9.526 1.00 96.69 96 ARG A O 1
ATOM 765 N N . LEU A 1 97 ? -7.634 -8.367 10.478 1.00 96.56 97 LEU A N 1
ATOM 766 C CA . LEU A 1 97 ? -8.274 -8.038 11.750 1.00 96.56 97 LEU A CA 1
ATOM 767 C C . LEU A 1 97 ? -7.600 -6.832 12.416 1.00 96.56 97 LEU A C 1
ATOM 769 O O . LEU A 1 97 ? -8.288 -5.932 12.888 1.00 96.56 97 LEU A O 1
ATOM 773 N N . ARG A 1 98 ? -6.261 -6.779 12.408 1.00 96.19 98 ARG A N 1
ATOM 774 C CA . ARG A 1 98 ? -5.502 -5.647 12.953 1.00 96.19 98 ARG A CA 1
ATOM 775 C C . ARG A 1 98 ? -5.827 -4.350 12.214 1.00 96.19 98 ARG A C 1
ATOM 777 O O . ARG A 1 98 ? -6.121 -3.362 12.878 1.00 96.19 98 ARG A O 1
ATOM 784 N N . LEU A 1 99 ? -5.803 -4.354 10.880 1.00 96.75 99 LEU A N 1
ATOM 785 C CA . LEU A 1 99 ? -6.160 -3.182 10.074 1.00 96.75 99 LEU A CA 1
ATOM 786 C C . LEU A 1 99 ? -7.583 -2.711 10.371 1.00 96.75 99 LEU A C 1
ATOM 788 O O . LEU A 1 99 ? -7.780 -1.544 10.692 1.00 96.75 99 LEU A O 1
ATOM 792 N N . PHE A 1 100 ? -8.554 -3.626 10.357 1.00 95.94 100 PHE A N 1
ATOM 793 C CA . PHE A 1 100 ? -9.946 -3.314 10.673 1.00 95.94 100 PHE A CA 1
ATOM 794 C C . PHE A 1 100 ? -10.089 -2.665 12.057 1.00 95.94 100 PHE A C 1
ATOM 796 O O . PHE A 1 100 ? -10.681 -1.592 12.184 1.00 95.94 100 PHE A O 1
ATOM 803 N N . SER A 1 101 ? -9.527 -3.290 13.097 1.00 96.06 101 SER A N 1
ATOM 804 C CA . SER A 1 101 ? -9.622 -2.789 14.469 1.00 96.06 101 SER A CA 1
ATOM 805 C C . SER A 1 101 ? -8.970 -1.417 14.631 1.00 96.06 101 SER A C 1
ATOM 807 O O . SER A 1 101 ? -9.559 -0.540 15.261 1.00 96.06 101 SER A O 1
ATOM 809 N N . MET A 1 102 ? -7.783 -1.211 14.053 1.00 95.75 102 MET A N 1
ATOM 810 C CA . MET A 1 102 ? -7.061 0.058 14.169 1.00 95.75 102 MET A CA 1
ATOM 811 C C . MET A 1 102 ? -7.754 1.182 13.401 1.00 95.75 102 MET A C 1
ATOM 813 O O . MET A 1 102 ? -7.942 2.255 13.969 1.00 95.75 102 MET A O 1
ATOM 817 N N . THR A 1 103 ? -8.227 0.927 12.177 1.00 94.38 103 THR A N 1
ATOM 818 C CA . THR A 1 103 ? -8.999 1.912 11.406 1.00 94.38 103 THR A CA 1
ATOM 819 C C . THR A 1 103 ? -10.251 2.345 12.172 1.00 94.38 103 THR A C 1
ATOM 821 O O . THR A 1 103 ? -10.483 3.542 12.354 1.00 94.38 103 THR A O 1
ATOM 824 N N . ARG A 1 104 ? -11.019 1.395 12.728 1.00 93.88 104 ARG A N 1
ATOM 825 C CA . ARG A 1 104 ? -12.211 1.707 13.540 1.00 93.88 104 ARG A CA 1
ATOM 826 C C . ARG A 1 104 ? -11.889 2.488 14.805 1.00 93.88 104 ARG A C 1
ATOM 828 O O . ARG A 1 104 ? -12.636 3.396 15.175 1.00 93.88 104 ARG A O 1
ATOM 835 N N . PHE A 1 105 ? -10.785 2.155 15.461 1.00 94.69 105 PHE A N 1
ATOM 836 C CA . PHE A 1 105 ? -10.320 2.884 16.632 1.00 94.69 105 PHE A CA 1
ATOM 837 C C . PHE A 1 105 ? -9.963 4.335 16.284 1.00 94.69 105 PHE A C 1
ATOM 839 O O . PHE A 1 105 ? -10.434 5.254 16.954 1.00 94.69 105 PHE A O 1
ATOM 846 N N . THR A 1 106 ? -9.222 4.563 15.195 1.00 92.81 106 THR A N 1
ATOM 847 C CA . THR A 1 106 ? -8.873 5.919 14.743 1.00 92.81 106 THR A CA 1
ATOM 848 C C . THR A 1 106 ? -10.085 6.728 14.286 1.00 92.81 106 THR A C 1
ATOM 850 O O . THR A 1 106 ? -10.193 7.901 14.631 1.00 92.81 106 THR A O 1
ATOM 853 N N . GLU A 1 107 ? -11.042 6.108 13.587 1.00 91.25 107 GLU A N 1
ATOM 854 C CA . GLU A 1 107 ? -12.308 6.756 13.215 1.00 91.25 107 GLU A CA 1
ATOM 855 C C . GLU A 1 107 ? -13.107 7.189 14.448 1.00 91.25 107 GLU A C 1
ATOM 857 O O . GLU A 1 107 ? -13.708 8.264 14.461 1.00 91.25 107 GLU A O 1
ATOM 862 N N . SER A 1 108 ? -13.130 6.346 15.483 1.00 92.75 108 SER A N 1
ATOM 863 C CA . SER A 1 108 ? -13.848 6.633 16.725 1.00 92.75 108 SER A CA 1
ATOM 864 C C . SER A 1 108 ? -13.209 7.808 17.465 1.00 92.75 108 SER A C 1
ATOM 866 O O . SER A 1 108 ? -13.913 8.758 17.804 1.00 92.75 108 SER A O 1
ATOM 868 N N . GLN A 1 109 ? -11.878 7.814 17.605 1.00 91.56 109 GLN A N 1
ATOM 869 C CA . GLN A 1 109 ? -11.161 8.944 18.202 1.00 91.56 109 GLN A CA 1
ATOM 870 C C . GLN A 1 109 ? -11.364 10.248 17.423 1.00 91.56 109 GLN A C 1
ATOM 872 O O . GLN A 1 109 ? -11.631 11.286 18.026 1.00 91.56 109 GLN A O 1
ATOM 877 N N . ALA A 1 110 ? -11.288 10.208 16.090 1.00 89.88 110 ALA A N 1
ATOM 878 C CA . ALA A 1 110 ? -11.494 11.393 15.260 1.00 89.88 110 ALA A CA 1
ATOM 879 C C . ALA A 1 110 ? -12.908 11.976 15.438 1.00 89.88 110 ALA A C 1
ATOM 881 O O . ALA A 1 110 ? -13.077 13.192 15.536 1.00 89.88 110 ALA A O 1
ATOM 882 N N . LYS A 1 111 ? -13.932 11.117 15.547 1.00 90.31 111 LYS A N 1
ATOM 883 C CA . LYS A 1 111 ? -15.316 11.543 15.815 1.00 90.31 111 LYS A CA 1
ATOM 884 C C . LYS A 1 111 ? -15.476 12.168 17.198 1.00 90.31 111 LYS A C 1
ATOM 886 O O . LYS A 1 111 ? -16.190 13.159 17.327 1.00 90.31 111 LYS A O 1
ATOM 891 N N . GLU A 1 112 ? -14.853 11.601 18.225 1.00 90.31 112 GLU A N 1
ATOM 892 C CA . GLU A 1 112 ? -14.894 12.156 19.583 1.00 90.31 112 GLU A CA 1
ATOM 893 C C . GLU A 1 112 ? -14.207 13.524 19.655 1.00 90.31 112 GLU A C 1
ATOM 895 O O . GLU A 1 112 ? -14.770 14.466 20.214 1.00 90.31 112 GLU A O 1
ATOM 900 N N . GLN A 1 113 ? -13.047 13.672 19.012 1.00 87.19 113 GLN A N 1
ATOM 901 C CA . GLN A 1 113 ? -12.331 14.946 18.933 1.00 87.19 113 GLN A CA 1
ATOM 902 C C . GLN A 1 113 ? -13.124 16.011 18.166 1.00 87.19 113 GLN A C 1
ATOM 904 O O . GLN A 1 113 ? -13.231 17.142 18.636 1.00 87.19 113 GLN A O 1
ATOM 909 N N . ALA A 1 114 ? -13.738 15.654 17.033 1.00 82.94 114 ALA A N 1
ATOM 910 C CA . ALA A 1 114 ? -14.568 16.577 16.258 1.00 82.94 114 ALA A CA 1
ATOM 911 C C . ALA A 1 114 ? -15.783 17.076 17.059 1.00 82.94 114 ALA A C 1
ATOM 913 O O . ALA A 1 114 ? -16.083 18.269 17.054 1.00 82.94 114 ALA A O 1
ATOM 914 N N . LYS A 1 115 ? -16.446 16.186 17.812 1.00 81.12 115 LYS A N 1
ATOM 915 C CA . LYS A 1 115 ? -17.548 16.565 18.713 1.00 81.12 115 LYS A CA 1
ATOM 916 C C . LYS A 1 115 ? -17.075 17.472 19.852 1.00 81.12 115 LYS A C 1
ATOM 918 O O . LYS A 1 115 ? -17.757 18.436 20.187 1.00 81.12 115 LYS A O 1
ATOM 923 N N . GLY A 1 116 ? -15.910 17.184 20.434 1.00 72.12 116 GLY A N 1
ATOM 924 C CA . GLY A 1 116 ? -15.312 18.008 21.486 1.00 72.12 116 GLY A CA 1
ATOM 925 C C . GLY A 1 116 ? -14.888 19.402 21.009 1.00 72.12 116 GLY A C 1
ATOM 926 O O . GLY A 1 116 ? -14.991 20.356 21.775 1.00 72.12 116 GLY A O 1
ATOM 927 N N . ALA A 1 117 ? -14.448 19.537 19.754 1.00 67.00 117 ALA A N 1
ATOM 928 C CA . ALA A 1 117 ? -14.135 20.827 19.139 1.00 67.00 117 ALA A CA 1
ATOM 929 C C . ALA A 1 117 ? -15.406 21.659 18.884 1.00 67.00 117 ALA A C 1
ATOM 931 O O . ALA A 1 117 ? -15.488 22.799 19.332 1.00 67.00 117 ALA A O 1
ATOM 932 N N . GLN A 1 118 ? -16.445 21.059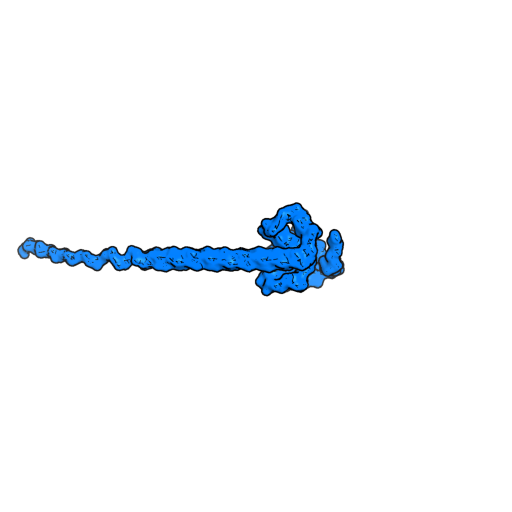 18.290 1.00 62.19 118 GLN A N 1
ATOM 933 C CA . GLN A 1 118 ? -17.724 21.739 18.030 1.00 62.19 118 GLN A CA 1
ATOM 934 C C . GLN A 1 118 ? -18.430 22.223 19.310 1.00 62.19 118 GLN A C 1
ATOM 936 O O . GLN A 1 118 ? -19.063 23.280 19.314 1.00 62.19 118 GLN A O 1
ATOM 941 N N . ALA A 1 119 ? -18.303 21.478 20.414 1.00 62.00 119 ALA A N 1
ATOM 942 C CA . ALA A 1 119 ? -18.852 21.881 21.708 1.00 62.00 119 ALA A CA 1
ATOM 943 C C . ALA A 1 119 ? -18.138 23.107 22.314 1.00 62.00 119 ALA A C 1
ATOM 945 O O . ALA A 1 119 ? -18.769 23.878 23.035 1.00 62.00 119 ALA A O 1
ATOM 946 N N . LYS A 1 120 ? -16.845 23.309 22.023 1.00 59.16 120 LYS A N 1
ATOM 947 C CA . LYS A 1 120 ? -16.074 24.469 22.504 1.00 59.16 120 LYS A CA 1
ATOM 948 C C . LYS A 1 120 ? -16.380 25.737 21.712 1.00 59.16 120 LYS A C 1
ATOM 950 O O . LYS A 1 120 ? -16.529 26.791 22.322 1.00 59.16 120 LYS A O 1
ATOM 955 N N . ASP A 1 121 ? -16.560 25.621 20.399 1.00 58.41 121 ASP A N 1
ATOM 956 C CA . ASP A 1 121 ? -16.926 26.766 19.556 1.00 58.41 121 ASP A CA 1
ATOM 957 C C . ASP A 1 121 ? -18.350 27.260 19.873 1.00 58.41 121 ASP A C 1
ATOM 959 O O . ASP A 1 121 ? -18.577 28.458 20.015 1.00 58.41 121 ASP A O 1
ATOM 963 N N . SER A 1 122 ? -19.288 26.339 20.133 1.00 55.09 122 SER A N 1
ATOM 964 C CA . SER A 1 122 ? -20.669 26.686 20.524 1.00 55.09 122 SER A CA 1
ATOM 965 C C . SER A 1 122 ? -20.767 27.322 21.924 1.00 55.09 122 SER A C 1
ATOM 967 O O . SER A 1 122 ? -21.670 28.114 22.194 1.00 55.09 122 SER A O 1
ATOM 969 N N . ALA A 1 123 ? -19.845 26.988 22.834 1.00 54.44 123 ALA A N 1
ATOM 970 C CA . ALA A 1 123 ? -19.782 27.591 24.166 1.00 54.44 123 ALA A CA 1
ATOM 971 C C . ALA A 1 123 ? -19.166 29.004 24.145 1.00 54.44 123 ALA A C 1
ATOM 973 O O . ALA A 1 123 ? -19.535 29.836 24.970 1.00 54.44 123 ALA A O 1
ATOM 974 N N . SER A 1 124 ? -18.282 29.301 23.183 1.00 46.84 124 SER A N 1
ATOM 975 C CA . SER A 1 124 ? -17.641 30.617 23.044 1.00 46.84 124 SER A CA 1
ATOM 976 C C . SER A 1 124 ? -18.570 31.702 22.481 1.00 46.84 124 SER A C 1
ATOM 978 O O . SER A 1 124 ? -18.341 32.880 22.743 1.00 46.84 124 SER A O 1
ATOM 980 N N . GLU A 1 125 ? -19.622 31.346 21.736 1.00 50.66 125 GLU A N 1
ATOM 981 C CA . GLU A 1 125 ? -20.611 32.315 21.222 1.00 50.66 125 GLU A CA 1
ATOM 982 C C . GLU A 1 125 ? -21.682 32.703 22.258 1.00 50.66 125 GLU A C 1
ATOM 984 O O . GLU A 1 125 ? -22.402 33.685 22.080 1.00 50.66 125 GLU A O 1
ATOM 989 N N . SER A 1 126 ? -21.775 31.976 23.375 1.00 47.94 126 SER A N 1
ATOM 990 C CA . SER A 1 126 ? -22.799 32.215 24.404 1.00 47.94 126 SER A CA 1
ATOM 991 C C . SER A 1 126 ? -22.388 33.247 25.469 1.00 47.94 126 SER A C 1
ATOM 993 O O . SER A 1 126 ? -23.227 33.657 26.269 1.00 47.94 126 SER A O 1
ATOM 995 N N . GLU A 1 127 ? -21.131 33.709 25.484 1.00 46.91 127 GLU A N 1
ATOM 996 C CA . GLU A 1 127 ? -20.626 34.669 26.485 1.00 46.91 127 GLU A CA 1
ATOM 997 C C . GLU A 1 127 ? -20.579 36.138 26.010 1.00 46.91 127 GLU A C 1
ATOM 999 O O . GLU A 1 127 ? -20.255 37.019 26.805 1.00 46.91 127 GLU A O 1
ATOM 1004 N N . SER A 1 128 ? -20.960 36.464 24.764 1.00 46.56 128 SER A N 1
ATOM 1005 C CA . SER A 1 128 ? -20.878 37.850 24.253 1.00 46.56 128 SER A CA 1
ATOM 1006 C C . SER A 1 128 ? -22.192 38.651 24.252 1.00 46.56 128 SER A C 1
ATOM 1008 O O . SER A 1 128 ? -22.225 39.745 23.689 1.00 46.56 128 SER A O 1
ATOM 1010 N N . ILE A 1 129 ? -23.280 38.162 24.864 1.00 51.56 129 ILE A N 1
ATOM 1011 C CA . ILE A 1 129 ? -24.596 38.841 24.853 1.00 51.56 129 ILE A CA 1
ATOM 1012 C C . ILE A 1 129 ? -25.046 39.246 26.266 1.00 51.56 129 ILE A C 1
ATOM 1014 O O . ILE A 1 129 ? -26.167 38.961 26.656 1.00 51.56 129 ILE A O 1
ATOM 1018 N N . VAL A 1 130 ? -24.220 39.926 27.072 1.00 53.84 130 VAL A N 1
ATOM 1019 C CA . VAL A 1 130 ? -24.737 40.653 28.256 1.00 53.84 130 VAL A CA 1
ATOM 1020 C C . VAL A 1 130 ? -23.877 41.882 28.590 1.00 53.84 130 VAL A C 1
ATOM 1022 O O . VAL A 1 130 ? -22.957 41.791 29.394 1.00 53.84 130 VAL A O 1
ATOM 1025 N N . ARG A 1 131 ? -24.211 43.047 28.009 1.00 50.69 131 ARG A N 1
ATOM 1026 C CA . ARG A 1 131 ? -24.306 44.382 28.665 1.00 50.69 131 ARG A CA 1
ATOM 1027 C C . ARG A 1 131 ? -24.159 45.510 27.646 1.00 50.69 131 ARG A C 1
ATOM 1029 O O . ARG A 1 131 ? -23.066 45.951 27.316 1.00 50.69 131 ARG A O 1
ATOM 1036 N N . SER A 1 132 ? -25.288 46.055 27.219 1.00 51.22 132 SER A N 1
ATOM 1037 C CA . SER A 1 132 ? -25.371 47.439 26.747 1.00 51.22 132 SER A CA 1
ATOM 1038 C C . SER A 1 132 ? -26.715 48.012 27.181 1.00 51.22 132 SER A C 1
ATOM 1040 O O . SER A 1 132 ? -27.638 48.168 26.394 1.00 51.22 132 SER A O 1
ATOM 1042 N N . HIS A 1 133 ? -26.822 48.278 28.481 1.00 49.78 133 HIS A N 1
ATOM 1043 C CA . HIS A 1 133 ? -27.823 49.176 29.042 1.00 49.78 133 HIS A CA 1
ATOM 1044 C C . HIS A 1 133 ? -27.148 50.027 30.112 1.00 49.78 133 HIS A C 1
ATOM 1046 O O . HIS A 1 133 ? -26.859 49.527 31.194 1.00 49.78 133 HIS A O 1
ATOM 1052 N N . SER A 1 134 ? -26.938 51.303 29.789 1.00 43.50 134 SER A N 1
ATOM 1053 C CA . SER A 1 134 ? -26.841 52.396 30.755 1.00 43.50 134 SER A CA 1
ATOM 1054 C C . SER A 1 134 ? -27.452 53.643 30.113 1.00 43.50 134 SER A C 1
ATOM 1056 O O . SER A 1 134 ? -26.835 54.285 29.269 1.00 43.50 134 SER A O 1
ATOM 1058 N N . ASN A 1 135 ? -28.696 53.933 30.496 1.00 49.84 135 ASN A N 1
ATOM 1059 C CA . ASN A 1 135 ? -29.317 55.253 30.389 1.00 49.84 135 ASN A CA 1
ATOM 1060 C C . ASN A 1 135 ? -28.748 56.157 31.493 1.00 49.84 135 ASN A C 1
ATOM 1062 O O . ASN A 1 135 ? -28.654 55.712 32.634 1.00 49.84 135 ASN A O 1
ATOM 1066 N N . SER A 1 136 ? -28.459 57.417 31.167 1.00 48.75 136 SER A N 1
ATOM 1067 C CA . SER A 1 136 ? -28.351 58.566 32.088 1.00 48.75 136 SER A CA 1
ATOM 1068 C C . SER A 1 136 ? -28.190 59.806 31.193 1.00 48.75 136 SER A C 1
ATOM 1070 O O . SER A 1 136 ? -27.140 59.963 30.590 1.00 48.75 136 SER A O 1
ATOM 1072 N N . SER A 1 137 ? -29.236 60.533 30.781 1.00 54.78 137 SER A N 1
ATOM 1073 C CA . SER A 1 137 ? -29.937 61.585 31.545 1.00 54.78 137 SER A CA 1
ATOM 1074 C C . SER A 1 137 ? -28.982 62.454 32.366 1.00 54.78 137 SER A C 1
ATOM 1076 O O . SER A 1 137 ? -28.739 62.167 33.531 1.00 54.78 137 SER A O 1
ATOM 1078 N N . GLU A 1 138 ? -28.458 63.511 31.745 1.00 55.09 138 GLU A N 1
ATOM 1079 C CA . GLU A 1 138 ? -27.884 64.665 32.438 1.00 55.09 138 GLU A CA 1
ATOM 1080 C C . GLU A 1 138 ? -28.644 65.917 31.991 1.00 55.09 138 GLU A C 1
ATOM 1082 O O . GLU A 1 138 ? -28.528 66.374 30.854 1.00 55.09 138 GLU A O 1
ATOM 1087 N N . ASP A 1 139 ? -29.454 66.435 32.914 1.00 47.88 139 ASP A N 1
ATOM 1088 C CA . ASP A 1 139 ? -29.876 67.828 32.951 1.00 47.88 139 ASP A CA 1
ATOM 1089 C C . ASP A 1 139 ? -28.639 68.703 33.196 1.00 47.88 139 ASP A C 1
ATOM 1091 O O . ASP A 1 139 ? -27.851 68.446 34.109 1.00 47.88 139 ASP A O 1
ATOM 1095 N N . THR A 1 140 ? -28.462 69.774 32.425 1.00 57.53 140 THR A N 1
ATOM 1096 C CA . THR A 1 140 ? -27.551 70.865 32.800 1.00 57.53 140 THR A CA 1
ATOM 1097 C C . THR A 1 140 ? -28.176 72.206 32.433 1.00 57.53 140 THR A C 1
ATOM 1099 O O . THR A 1 140 ? -28.647 72.420 31.320 1.00 57.53 140 THR A O 1
ATOM 1102 N N . VAL A 1 141 ? -28.205 73.075 33.440 1.00 48.91 141 VAL A N 1
ATOM 1103 C CA . VAL A 1 141 ? -28.801 74.412 33.498 1.00 48.91 141 VAL A CA 1
ATOM 1104 C C . VAL A 1 141 ? -28.047 75.415 32.618 1.00 48.91 141 VAL A C 1
ATOM 1106 O O . VAL A 1 141 ? -26.815 75.416 32.598 1.00 48.91 141 VAL A O 1
ATOM 1109 N N . GLY A 1 142 ? -28.804 76.317 31.987 1.00 43.03 142 GLY A N 1
ATOM 1110 C CA . GLY A 1 142 ? -28.357 77.577 31.387 1.00 43.03 142 GLY A CA 1
ATOM 1111 C C . GLY A 1 142 ? -29.546 78.474 31.086 1.00 43.03 142 GLY A C 1
ATOM 1112 O O . GLY A 1 142 ? -30.267 78.146 30.121 1.00 43.03 142 GLY A O 1
#

Foldseek 3Di:
DDDVQLVVQLPDDPVVLVVLLVVQDPPVLQQVQQDPPPSDGDSSSSSVSSLLSVLVVCLVVLVLVPDDLVNLLVVCVVVVLDDVPPSVPDDSVRSSVSSNVVVVVVVVVVVVVVVVVVVVVVVVVVPPPDDDDDDDDDDDDD

Secondary structure (DSSP, 8-state):
---HHHHHHHTS-HHHHHHHHHHHS-HHHHHTTB-TTT--B-HHHHHHHHHHHHHHHHHHHT-TTTS-HHHHHHHHHHTT-S-TTHHHHS-HHHHHHHHHHHHHHHHHHHHHHHHHHHHHHHHHTSSS--------------

pLDDT: mean 85.3, std 16.56, range [43.03, 97.31]

Organism: Leptosphaeria maculans (strain JN3 / isolate v23.1.3 / race Av1-4-5-6-7-8) (NCBI:txid985895)

Radius of gyration: 27.19 Å; chains: 1; bounding box: 51×92×54 Å

Sequence (142 aa):
MSCPLLQSLKSLPTRALFTLASSIISYDEINKAKDEESGVINDSDLAERAYYGMGDKLLAQGDFNEMTRLHMQRALQERGWVKNGEEVNMTDWKLRLRLFSMTRFTESQAKEQAKGAQAKDSASESESIVRSHSNSSEDTVG